Protein AF-A0A423JUM4-F1 (afdb_monomer)

Foldseek 3Di:
DDDDDPDDDDDDDPPPPPVPCPVPPDDDDPVNVVVVLVVVLVVLVVVLVVLVVVLVVLVVVLVVCVVVVHDPVVNVVSVVVNVVSVVSNVVSVLVNCVSVVNPRPDPDDPDDPPPPDPDPDPDPDFDPPDDPPPPPPTDDDDPPDPPPDPDPDDDDDDDDDDPDDDDDDDDDDD

Radius of gyration: 33.78 Å; Cα contacts (8 Å, |Δi|>4): 47; chains: 1; bounding box: 93×58×105 Å

Sequence (174 aa):
MKLTPCALLLALLTGTVIAAHAETYPVVGSDTQQSRDDQRRTILSNELATERKSLEQVNSELADAIKAQKSPDEVRTIAAKGLGHSNNIESLQRELDGLAGKPVQSRKAPFVPQRAEAAPAPSNAAPADVPYWDVYKRKQNTPPQPQVTDQEGEDGLNDSPAAGDKEATSGSTQ

Secondary structure (DSSP, 8-state):
------------------------PPPPPHHHHHHHHHHHHHHHHHHHHHHHHHHHHHHHHHHHHHHTT--HHHHHHHHHHHHHHHHHHHHHHHHHHHHTT----PPPPP--------------PPPTTS-TT--SSS-PPPPPPP----------------------PPPPP-

Mean predicted aligned error: 20.35 Å

Structure (mmCIF, N/CA/C/O backbone):
data_AF-A0A423JUM4-F1
#
_entry.id   AF-A0A423JUM4-F1
#
loop_
_atom_site.group_PDB
_atom_site.id
_atom_site.type_symbol
_atom_site.label_atom_id
_atom_site.label_alt_id
_atom_site.label_comp_id
_atom_site.label_asym_id
_atom_site.label_entity_id
_atom_site.label_seq_id
_atom_site.pdbx_PDB_ins_code
_atom_site.Cartn_x
_atom_site.Cartn_y
_atom_site.Cartn_z
_atom_site.occupancy
_atom_site.B_iso_or_equiv
_atom_site.auth_seq_id
_atom_site.auth_comp_id
_atom_site.auth_asym_id
_atom_site.auth_atom_id
_atom_site.pdbx_PDB_model_num
ATOM 1 N N . MET A 1 1 ? 34.676 4.763 -78.717 1.00 38.66 1 MET A N 1
ATOM 2 C CA . MET A 1 1 ? 35.214 5.296 -77.447 1.00 38.66 1 MET A CA 1
ATOM 3 C C . MET A 1 1 ? 34.359 6.480 -77.012 1.00 38.66 1 MET A C 1
ATOM 5 O O . MET A 1 1 ? 34.190 7.382 -77.815 1.00 38.66 1 MET A O 1
ATOM 9 N N . LYS A 1 2 ? 33.907 6.448 -75.749 1.00 41.53 2 LYS A N 1
ATOM 10 C CA . LYS A 1 2 ? 33.377 7.548 -74.916 1.00 41.53 2 LYS A CA 1
ATOM 11 C C . LYS A 1 2 ? 31.938 8.036 -75.187 1.00 41.53 2 LYS A C 1
ATOM 13 O O . LYS A 1 2 ? 31.638 8.677 -76.182 1.00 41.53 2 LYS A O 1
ATOM 18 N N . LEU A 1 3 ? 31.089 7.697 -74.212 1.00 42.28 3 LEU A N 1
ATOM 19 C CA . LEU A 1 3 ? 29.718 8.138 -73.955 1.00 42.28 3 LEU A CA 1
ATOM 20 C C . LEU A 1 3 ? 29.696 9.589 -73.457 1.00 42.28 3 LEU A C 1
ATOM 22 O O . LEU A 1 3 ? 30.510 9.921 -72.597 1.00 42.28 3 LEU A O 1
ATOM 26 N N . THR A 1 4 ? 28.739 10.403 -73.913 1.00 48.53 4 THR A N 1
ATOM 27 C CA . THR A 1 4 ? 27.807 11.221 -73.090 1.00 48.53 4 THR A CA 1
ATOM 28 C C . THR A 1 4 ? 26.912 12.063 -74.011 1.00 48.53 4 THR A C 1
ATOM 30 O O . THR A 1 4 ? 27.387 12.597 -75.009 1.00 48.53 4 THR A O 1
ATOM 33 N N . PRO A 1 5 ? 25.603 12.136 -73.718 1.00 47.81 5 PRO A N 1
ATOM 34 C CA . PRO A 1 5 ? 25.112 13.337 -73.046 1.00 47.81 5 PRO A CA 1
ATOM 35 C C . PRO A 1 5 ? 24.120 12.993 -71.924 1.00 47.81 5 PRO A C 1
ATOM 37 O O . PRO A 1 5 ? 22.984 12.606 -72.175 1.00 47.81 5 PRO A O 1
ATOM 40 N N . CYS A 1 6 ? 24.543 13.183 -70.673 1.00 46.44 6 CYS A N 1
ATOM 41 C CA . CYS A 1 6 ? 23.628 13.351 -69.544 1.00 46.44 6 CYS A CA 1
ATOM 42 C C . CYS A 1 6 ? 23.487 14.853 -69.296 1.00 46.44 6 CYS A C 1
ATOM 44 O O . CYS A 1 6 ? 24.268 15.438 -68.549 1.00 46.44 6 CYS A O 1
ATOM 46 N N . ALA A 1 7 ? 22.515 15.479 -69.954 1.00 48.47 7 ALA A N 1
ATOM 47 C CA . ALA A 1 7 ? 22.079 16.825 -69.620 1.00 48.47 7 ALA A CA 1
ATOM 48 C C . ALA A 1 7 ? 20.718 16.738 -68.922 1.00 48.47 7 ALA A C 1
ATOM 50 O O . ALA A 1 7 ? 19.701 16.469 -69.550 1.00 48.47 7 ALA A O 1
ATOM 51 N N . LEU A 1 8 ? 20.769 16.943 -67.604 1.00 47.66 8 LEU A N 1
ATOM 52 C CA . LEU A 1 8 ? 19.846 17.791 -66.850 1.00 47.66 8 LEU A CA 1
ATOM 53 C C . LEU A 1 8 ? 18.352 17.636 -67.166 1.00 47.66 8 LEU A C 1
AT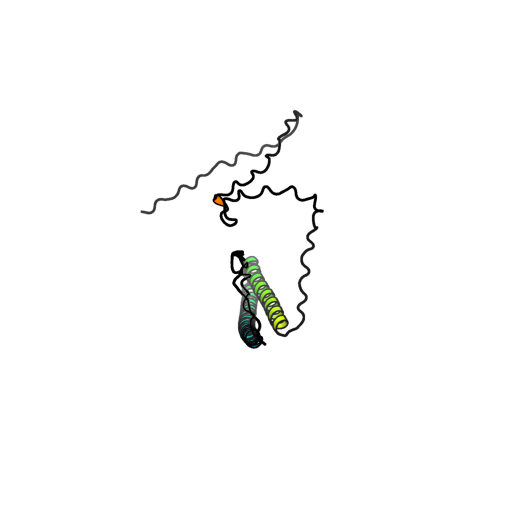OM 55 O O . LEU A 1 8 ? 17.773 18.393 -67.938 1.00 47.66 8 LEU A O 1
ATOM 59 N N . LEU A 1 9 ? 17.705 16.739 -66.425 1.00 42.53 9 LEU A N 1
ATOM 60 C CA . LEU A 1 9 ? 16.275 16.827 -66.147 1.00 42.53 9 LEU A CA 1
ATOM 61 C C . LEU A 1 9 ? 16.102 16.845 -64.626 1.00 42.53 9 LEU A C 1
ATOM 63 O O . LEU A 1 9 ? 15.905 15.823 -63.976 1.00 42.53 9 LEU A O 1
ATOM 67 N N . LEU A 1 10 ? 16.282 18.037 -64.058 1.00 47.03 10 LEU A N 1
ATOM 68 C CA . LEU A 1 10 ? 16.018 18.337 -62.657 1.00 47.03 10 LEU A CA 1
ATOM 69 C C . LEU A 1 10 ? 14.999 19.473 -62.630 1.00 47.03 10 LEU A C 1
ATOM 71 O O . LEU A 1 10 ? 15.369 20.632 -62.786 1.00 47.03 10 LEU A O 1
ATOM 75 N N . ALA A 1 11 ? 13.716 19.144 -62.487 1.00 45.75 11 ALA A N 1
ATOM 76 C CA . ALA A 1 11 ? 12.695 20.135 -62.176 1.00 45.75 11 ALA A CA 1
ATOM 77 C C . ALA A 1 11 ? 11.419 19.483 -61.626 1.00 45.75 11 ALA A C 1
ATOM 79 O O . ALA A 1 11 ? 10.686 18.812 -62.343 1.00 45.75 11 ALA A O 1
ATOM 80 N N . LEU A 1 12 ? 11.166 19.791 -60.353 1.00 44.91 12 LEU A N 1
ATOM 81 C CA . LEU A 1 12 ? 9.862 19.855 -59.694 1.00 44.91 12 LEU A CA 1
ATOM 82 C C . LEU A 1 12 ? 9.072 18.556 -59.498 1.00 44.91 12 LEU A C 1
ATOM 84 O O . LEU A 1 12 ? 8.068 18.309 -60.153 1.00 44.91 12 LEU A O 1
ATOM 88 N N . LEU A 1 13 ? 9.416 17.853 -58.420 1.00 43.75 13 LEU A N 1
ATOM 89 C CA . LEU A 1 13 ? 8.433 17.224 -57.534 1.00 43.75 13 LEU A CA 1
ATOM 90 C C . LEU A 1 13 ? 8.818 17.574 -56.089 1.00 43.75 13 LEU A C 1
ATOM 92 O O . LEU A 1 13 ? 9.323 16.746 -55.337 1.00 43.75 13 LEU A O 1
ATOM 96 N N . THR A 1 14 ? 8.600 18.829 -55.687 1.00 53.12 14 THR A N 1
ATOM 97 C CA . THR A 1 14 ? 8.491 19.182 -54.263 1.00 53.12 14 THR A CA 1
ATOM 98 C C . THR A 1 14 ? 7.140 18.686 -53.762 1.00 53.12 14 THR A C 1
ATOM 100 O O . THR A 1 14 ? 6.220 19.461 -53.514 1.00 53.12 14 THR A O 1
ATOM 103 N N . GLY A 1 15 ? 7.002 17.365 -53.663 1.00 46.50 15 GLY A N 1
ATOM 104 C CA . GLY A 1 15 ? 6.022 16.780 -52.772 1.00 46.50 15 GLY A CA 1
ATOM 105 C C . GLY A 1 15 ? 6.515 17.066 -51.365 1.00 46.50 15 GLY A C 1
ATOM 106 O O . GLY A 1 15 ? 7.490 16.465 -50.921 1.00 46.50 15 GLY A O 1
ATOM 107 N N . THR A 1 16 ? 5.884 18.013 -50.676 1.00 50.59 16 THR A N 1
ATOM 108 C CA . THR A 1 16 ? 5.952 18.074 -49.221 1.00 50.59 16 THR A CA 1
ATOM 109 C C . THR A 1 16 ? 5.378 16.765 -48.709 1.00 50.59 16 THR A C 1
ATOM 111 O O . THR A 1 16 ? 4.170 16.627 -48.517 1.00 50.59 16 THR A O 1
ATOM 114 N N . VAL A 1 17 ? 6.251 15.777 -48.530 1.00 50.38 17 VAL A N 1
ATOM 115 C CA . VAL A 1 17 ? 5.986 14.663 -47.640 1.00 50.38 17 VAL A CA 1
ATOM 116 C C . VAL A 1 17 ? 5.915 15.320 -46.271 1.00 50.38 17 VAL A C 1
ATOM 118 O O . VAL A 1 17 ? 6.932 15.546 -45.620 1.00 50.38 17 VAL A O 1
ATOM 121 N N . ILE A 1 18 ? 4.709 15.709 -45.859 1.00 53.00 18 ILE A N 1
ATOM 122 C CA . ILE A 1 18 ? 4.402 15.831 -44.443 1.00 53.00 18 ILE A CA 1
ATOM 123 C C . ILE A 1 18 ? 4.514 14.392 -43.955 1.00 53.00 18 ILE A C 1
ATOM 125 O O . ILE A 1 18 ? 3.551 13.629 -43.975 1.00 53.00 18 ILE A O 1
ATOM 129 N N . ALA A 1 19 ? 5.745 13.977 -43.649 1.00 53.28 19 ALA A N 1
ATOM 130 C CA . ALA A 1 19 ? 5.970 12.822 -42.823 1.00 53.28 19 ALA A CA 1
ATOM 131 C C . ALA A 1 19 ? 5.212 13.160 -41.547 1.00 53.28 19 ALA A C 1
ATOM 133 O O . ALA A 1 19 ? 5.599 14.061 -40.804 1.00 53.28 19 ALA A O 1
ATOM 134 N N . ALA A 1 20 ? 4.065 12.512 -41.354 1.00 53.44 20 ALA A N 1
ATOM 135 C CA . ALA A 1 20 ? 3.502 12.387 -40.034 1.00 53.44 20 ALA A CA 1
ATOM 136 C C . ALA A 1 20 ? 4.666 11.880 -39.184 1.00 53.44 20 ALA A C 1
ATOM 138 O O . ALA A 1 20 ? 5.124 10.751 -39.371 1.00 53.44 20 ALA A O 1
ATOM 139 N N . HIS A 1 21 ? 5.221 12.756 -38.350 1.00 56.03 21 HIS A N 1
ATOM 140 C CA . HIS A 1 21 ? 6.118 12.357 -37.291 1.00 56.03 21 HIS A CA 1
ATOM 141 C C . HIS A 1 21 ? 5.249 11.490 -36.382 1.00 56.03 21 HIS A C 1
ATOM 143 O O . HIS A 1 21 ? 4.618 11.972 -35.447 1.00 56.03 21 HIS A O 1
ATOM 149 N N . ALA A 1 22 ? 5.127 10.206 -36.723 1.00 57.16 22 ALA A N 1
ATOM 150 C CA . ALA A 1 22 ? 4.902 9.185 -35.733 1.00 57.16 22 ALA A CA 1
ATOM 151 C C . ALA A 1 22 ? 6.101 9.348 -34.809 1.00 57.16 22 ALA A C 1
ATOM 153 O O . ALA A 1 22 ? 7.211 8.943 -35.150 1.00 57.16 22 ALA A O 1
ATOM 154 N N . GLU A 1 23 ? 5.908 10.108 -33.734 1.00 62.12 23 GLU A N 1
ATOM 155 C CA . GLU A 1 23 ? 6.880 10.239 -32.668 1.00 62.12 23 GLU A CA 1
ATOM 156 C C . GLU A 1 23 ? 7.204 8.812 -32.239 1.00 62.12 23 GLU A C 1
ATOM 158 O O . GLU A 1 23 ? 6.380 8.122 -31.634 1.00 62.12 23 GLU A O 1
ATOM 163 N N . THR A 1 24 ? 8.358 8.311 -32.677 1.00 72.31 24 THR A N 1
ATOM 164 C CA . THR A 1 24 ? 8.828 6.988 -32.297 1.00 72.31 24 THR A CA 1
ATOM 165 C C . THR A 1 24 ? 9.050 7.050 -30.797 1.00 72.31 24 THR A C 1
ATOM 167 O O . THR A 1 24 ? 10.053 7.601 -30.341 1.00 72.31 24 THR A O 1
ATOM 170 N N . TYR A 1 25 ? 8.086 6.539 -30.029 1.00 77.00 25 TYR A N 1
ATOM 171 C CA . TYR A 1 25 ? 8.214 6.458 -28.583 1.00 77.00 25 TYR A CA 1
ATOM 172 C C . TYR A 1 25 ? 9.523 5.738 -28.248 1.00 77.00 25 TYR A C 1
ATOM 174 O O . TYR A 1 25 ? 9.822 4.701 -28.853 1.00 77.00 25 TYR A O 1
ATOM 182 N N . PRO A 1 26 ? 10.324 6.275 -27.313 1.00 83.56 26 PRO A N 1
ATOM 183 C CA . PRO A 1 26 ? 11.613 5.691 -26.995 1.00 83.56 26 PRO A CA 1
ATOM 184 C C . PRO A 1 26 ? 11.413 4.270 -26.469 1.00 83.56 26 PRO A C 1
ATOM 186 O O . PRO A 1 26 ? 10.722 4.045 -25.473 1.00 83.56 26 PRO A O 1
ATOM 189 N N . VAL A 1 27 ? 12.035 3.305 -27.147 1.00 87.88 27 VAL A N 1
ATOM 190 C CA . VAL A 1 27 ? 12.079 1.920 -26.681 1.00 87.88 27 VAL A CA 1
ATOM 191 C C . VAL A 1 27 ? 13.001 1.873 -25.468 1.00 87.88 27 VAL A C 1
ATOM 193 O O . VAL A 1 27 ? 14.186 2.191 -25.555 1.00 87.88 27 VAL A O 1
ATOM 196 N N . VAL A 1 28 ? 12.446 1.503 -24.319 1.00 90.94 28 VAL A N 1
ATOM 197 C CA . VAL A 1 28 ? 13.207 1.345 -23.079 1.00 90.94 28 VAL A CA 1
ATOM 198 C C . VAL A 1 28 ? 14.001 0.041 -23.163 1.00 90.94 28 VAL A C 1
ATOM 200 O O . VAL A 1 28 ? 13.436 -1.009 -23.460 1.00 90.94 28 VAL A O 1
ATOM 203 N N . GLY A 1 29 ? 15.311 0.102 -22.910 1.00 93.88 29 GLY A N 1
ATOM 204 C CA . GLY A 1 29 ? 16.159 -1.091 -22.873 1.00 93.88 29 GLY A CA 1
ATOM 205 C C . GLY A 1 29 ? 15.791 -2.025 -21.715 1.00 93.88 29 GLY A C 1
ATOM 206 O O . GLY A 1 29 ? 15.322 -1.565 -20.670 1.00 93.88 29 GLY A O 1
ATOM 207 N N . SER A 1 30 ? 16.053 -3.324 -21.880 1.00 93.75 30 SER A N 1
ATOM 208 C CA . SER A 1 30 ? 15.796 -4.356 -20.861 1.00 93.75 30 SER A CA 1
ATOM 209 C C . SER A 1 30 ? 16.378 -3.990 -19.500 1.00 93.75 30 SER A C 1
ATOM 211 O O . SER A 1 30 ? 15.698 -4.117 -18.491 1.00 93.75 30 SER A O 1
ATOM 213 N N . ASP A 1 31 ? 17.599 -3.459 -19.476 1.00 95.50 31 ASP A N 1
ATOM 214 C CA . ASP A 1 31 ? 18.312 -3.138 -18.237 1.00 95.50 31 ASP A CA 1
ATOM 215 C C . ASP A 1 31 ? 17.650 -1.973 -17.494 1.00 95.50 31 ASP A C 1
ATOM 217 O O . ASP A 1 31 ? 17.544 -1.971 -16.269 1.00 95.50 31 ASP A O 1
ATOM 221 N N . THR A 1 32 ? 17.139 -0.989 -18.242 1.00 95.69 32 THR A N 1
ATOM 222 C CA . THR A 1 32 ? 16.375 0.122 -17.661 1.00 95.69 32 THR A CA 1
ATOM 223 C C . THR A 1 32 ? 15.037 -0.368 -17.119 1.00 95.69 32 THR A C 1
ATOM 225 O O . THR A 1 32 ? 14.613 0.078 -16.054 1.00 95.69 32 THR A O 1
ATOM 228 N N . GLN A 1 33 ? 14.374 -1.289 -17.821 1.00 94.38 33 GLN A N 1
ATOM 229 C CA . GLN A 1 33 ? 13.127 -1.879 -17.344 1.00 94.38 33 GLN A CA 1
ATOM 230 C C . GLN A 1 33 ? 13.356 -2.716 -16.079 1.00 94.38 33 GLN A C 1
ATOM 232 O O . GLN A 1 33 ? 12.653 -2.519 -15.094 1.00 94.38 33 GLN A O 1
ATOM 237 N N . GLN A 1 34 ? 14.398 -3.549 -16.059 1.00 94.00 34 GLN A N 1
ATOM 238 C CA . GLN A 1 34 ? 14.767 -4.355 -14.897 1.00 94.00 34 GLN A CA 1
ATOM 239 C C . GLN A 1 34 ? 15.098 -3.479 -13.685 1.00 94.00 34 GLN A C 1
ATOM 241 O O . GLN A 1 34 ? 14.583 -3.714 -12.597 1.00 94.00 34 GLN A O 1
ATOM 246 N N . SER A 1 35 ? 15.889 -2.417 -13.875 1.00 96.69 35 SER A N 1
ATOM 247 C CA . SER A 1 35 ? 16.213 -1.478 -12.796 1.00 96.69 35 SER A CA 1
ATOM 248 C C . SER A 1 35 ? 14.960 -0.826 -12.199 1.00 96.69 35 SER A C 1
ATOM 250 O O . SER A 1 35 ? 14.859 -0.680 -10.979 1.00 96.69 35 SER A O 1
ATOM 252 N N . ARG A 1 36 ? 13.974 -0.477 -13.036 1.00 96.12 36 ARG A N 1
ATOM 253 C CA . ARG A 1 36 ? 12.680 0.048 -12.573 1.00 96.12 36 ARG A CA 1
ATOM 254 C C . ARG A 1 36 ? 11.878 -1.003 -11.817 1.00 96.12 36 ARG A C 1
ATOM 256 O O . ARG A 1 36 ? 11.278 -0.674 -10.797 1.00 96.12 36 ARG A O 1
ATOM 263 N N . ASP A 1 37 ? 11.877 -2.245 -12.284 1.00 96.38 37 ASP A N 1
ATOM 264 C CA . ASP A 1 37 ? 11.158 -3.336 -11.628 1.00 96.38 37 ASP A CA 1
ATOM 265 C C . ASP A 1 37 ? 11.783 -3.681 -10.265 1.00 96.38 37 ASP A C 1
ATOM 267 O O . ASP A 1 37 ? 11.055 -3.918 -9.298 1.00 96.38 37 ASP A O 1
ATOM 271 N N . ASP A 1 38 ? 13.110 -3.609 -10.138 1.00 96.81 38 ASP A N 1
ATOM 272 C CA . ASP A 1 38 ? 13.830 -3.785 -8.870 1.00 96.81 38 ASP A CA 1
ATOM 273 C C . ASP A 1 38 ? 13.521 -2.649 -7.878 1.00 96.81 38 ASP A C 1
ATOM 275 O O . ASP A 1 38 ? 13.252 -2.888 -6.692 1.00 96.81 38 ASP A O 1
ATOM 279 N N . GLN A 1 39 ? 13.488 -1.403 -8.364 1.00 98.06 39 GLN A N 1
ATOM 280 C CA . GLN A 1 39 ? 13.057 -0.248 -7.571 1.00 98.06 39 GLN A CA 1
ATOM 281 C C . GLN A 1 39 ? 11.605 -0.400 -7.119 1.00 98.06 39 GLN A C 1
ATOM 283 O O . GLN A 1 39 ? 11.304 -0.238 -5.935 1.00 98.06 39 GLN A O 1
ATOM 288 N N . ARG A 1 40 ? 10.706 -0.771 -8.036 1.00 97.88 40 ARG A N 1
ATOM 289 C CA . ARG A 1 40 ? 9.288 -0.980 -7.735 1.00 97.88 40 ARG A CA 1
ATOM 290 C C . ARG A 1 40 ? 9.099 -2.095 -6.712 1.00 97.88 40 ARG A C 1
ATOM 292 O O . ARG A 1 40 ? 8.355 -1.913 -5.755 1.00 97.88 40 ARG A O 1
ATOM 299 N N . ARG A 1 41 ? 9.816 -3.213 -6.850 1.00 97.94 41 ARG A N 1
ATOM 300 C CA . ARG A 1 41 ? 9.813 -4.310 -5.871 1.00 97.94 41 ARG A CA 1
ATOM 301 C C . ARG A 1 41 ? 10.232 -3.828 -4.486 1.00 97.94 41 ARG A C 1
ATOM 303 O O . ARG A 1 41 ? 9.606 -4.209 -3.499 1.00 97.94 41 ARG A O 1
ATOM 310 N N . THR A 1 42 ? 11.263 -2.991 -4.410 1.00 98.12 42 THR A N 1
ATOM 311 C CA . THR A 1 42 ? 11.746 -2.420 -3.145 1.00 98.12 42 THR A CA 1
ATOM 312 C C . THR A 1 42 ? 10.689 -1.524 -2.499 1.00 98.12 42 THR A C 1
ATOM 314 O O . THR A 1 42 ? 10.387 -1.692 -1.319 1.00 98.12 42 THR A O 1
ATOM 317 N N . ILE A 1 43 ? 10.077 -0.623 -3.276 1.00 98.25 43 ILE A N 1
ATOM 318 C CA . ILE A 1 43 ? 9.009 0.272 -2.805 1.00 98.25 43 ILE A CA 1
ATOM 319 C C . ILE A 1 43 ? 7.823 -0.540 -2.275 1.00 98.25 43 ILE A C 1
ATOM 321 O O . ILE A 1 43 ? 7.464 -0.403 -1.108 1.00 98.25 43 ILE A O 1
ATOM 325 N N . LEU A 1 44 ? 7.294 -1.464 -3.082 1.00 98.31 44 LEU A N 1
ATOM 326 C CA . LEU A 1 44 ? 6.146 -2.293 -2.703 1.00 98.31 44 LEU A CA 1
ATOM 327 C C . LEU A 1 44 ? 6.436 -3.168 -1.474 1.00 98.31 44 LEU A C 1
ATOM 329 O O . LEU A 1 44 ? 5.554 -3.396 -0.651 1.00 98.31 44 LEU A O 1
ATOM 333 N N . SER A 1 45 ? 7.674 -3.647 -1.316 1.00 98.06 45 SER A N 1
ATOM 334 C CA . SER A 1 45 ? 8.075 -4.429 -0.137 1.00 98.06 45 SER A CA 1
ATOM 335 C C . SER A 1 45 ? 8.095 -3.577 1.137 1.00 98.06 45 SER A C 1
ATOM 337 O O . SER A 1 45 ? 7.653 -4.039 2.191 1.00 98.06 45 SER A O 1
ATOM 339 N N . ASN A 1 46 ? 8.562 -2.330 1.044 1.00 98.50 46 ASN A N 1
ATOM 340 C CA . ASN A 1 46 ? 8.566 -1.383 2.161 1.00 98.50 46 ASN A CA 1
ATOM 341 C C . ASN A 1 46 ? 7.143 -0.950 2.547 1.00 98.50 46 ASN A C 1
ATOM 343 O O . ASN A 1 46 ? 6.810 -0.882 3.734 1.00 98.50 46 ASN A O 1
ATOM 347 N N . GLU A 1 47 ? 6.290 -0.699 1.553 1.00 98.50 47 GLU A N 1
ATOM 348 C CA . GLU A 1 47 ? 4.869 -0.411 1.759 1.00 98.50 47 GLU A CA 1
ATOM 349 C C . GLU A 1 47 ? 4.170 -1.595 2.430 1.00 98.50 47 GLU A C 1
ATOM 351 O O . GLU A 1 47 ? 3.505 -1.424 3.447 1.00 98.50 47 GLU A O 1
ATOM 356 N N . LEU A 1 48 ? 4.412 -2.820 1.956 1.00 98.56 48 LEU A N 1
ATOM 357 C CA . LEU A 1 48 ? 3.850 -4.035 2.545 1.00 98.56 48 LEU A CA 1
ATOM 358 C C . LEU A 1 48 ? 4.275 -4.220 4.008 1.00 98.56 48 LEU A C 1
ATOM 360 O O . LEU A 1 48 ? 3.453 -4.602 4.843 1.00 98.56 48 LEU A O 1
ATOM 364 N N . ALA A 1 49 ? 5.539 -3.951 4.341 1.00 98.56 49 ALA A N 1
ATOM 365 C CA . ALA A 1 49 ? 6.011 -4.001 5.723 1.00 98.56 49 ALA A CA 1
ATOM 366 C C . ALA A 1 49 ? 5.303 -2.957 6.605 1.00 98.56 49 ALA A C 1
ATOM 368 O O . ALA A 1 49 ? 4.907 -3.263 7.732 1.00 98.56 49 ALA A O 1
ATOM 369 N N . THR A 1 50 ? 5.096 -1.752 6.072 1.00 98.56 50 THR A N 1
ATOM 370 C CA . THR A 1 50 ? 4.379 -0.669 6.756 1.00 98.56 50 THR A CA 1
ATOM 371 C C . THR A 1 50 ? 2.915 -1.035 6.987 1.00 98.56 50 THR A C 1
ATOM 373 O O . THR A 1 50 ? 2.433 -0.928 8.111 1.00 98.56 50 THR A O 1
ATOM 376 N N . GLU A 1 51 ? 2.226 -1.553 5.970 1.00 98.50 51 GLU A N 1
ATOM 377 C CA . GLU A 1 51 ? 0.825 -1.973 6.069 1.00 98.50 51 GLU A CA 1
ATOM 378 C C . GLU A 1 51 ? 0.629 -3.114 7.074 1.00 98.50 51 GLU A C 1
ATOM 380 O O . GLU A 1 51 ? -0.313 -3.089 7.864 1.00 98.50 51 GLU A O 1
ATOM 385 N N . ARG A 1 52 ? 1.546 -4.092 7.119 1.00 98.44 52 ARG A N 1
ATOM 386 C CA . ARG A 1 52 ? 1.511 -5.158 8.137 1.00 98.44 52 ARG A CA 1
ATOM 387 C C . ARG A 1 52 ? 1.627 -4.605 9.554 1.00 98.44 52 ARG A C 1
ATOM 389 O O . ARG A 1 52 ? 0.877 -5.029 10.429 1.00 98.44 52 ARG A O 1
ATOM 396 N N . LYS A 1 53 ? 2.533 -3.648 9.769 1.00 98.56 53 LYS A N 1
ATOM 397 C CA . LYS A 1 53 ? 2.697 -2.985 11.067 1.00 98.56 53 LYS A CA 1
ATOM 398 C C . LYS A 1 53 ? 1.450 -2.181 11.450 1.00 98.56 53 LYS A C 1
ATOM 400 O O . LYS A 1 53 ? 1.006 -2.262 12.592 1.00 98.56 53 LYS A O 1
ATOM 405 N N . SER A 1 54 ? 0.862 -1.449 10.506 1.00 98.31 54 SER A N 1
ATOM 406 C CA . SER A 1 54 ? -0.390 -0.718 10.727 1.00 98.31 54 SER A CA 1
ATOM 407 C C . SER A 1 54 ? -1.548 -1.658 11.067 1.00 98.31 54 SER A C 1
ATOM 409 O O . SER A 1 54 ? -2.303 -1.381 11.996 1.00 98.31 54 SER A O 1
ATOM 411 N N . LEU A 1 55 ? -1.658 -2.804 10.386 1.00 98.50 55 LEU A N 1
ATOM 412 C CA . LEU A 1 55 ? -2.668 -3.819 10.696 1.00 98.50 55 LEU A CA 1
ATOM 413 C C . LEU A 1 55 ? -2.496 -4.376 12.117 1.00 98.50 55 LEU A C 1
ATOM 415 O O . LEU A 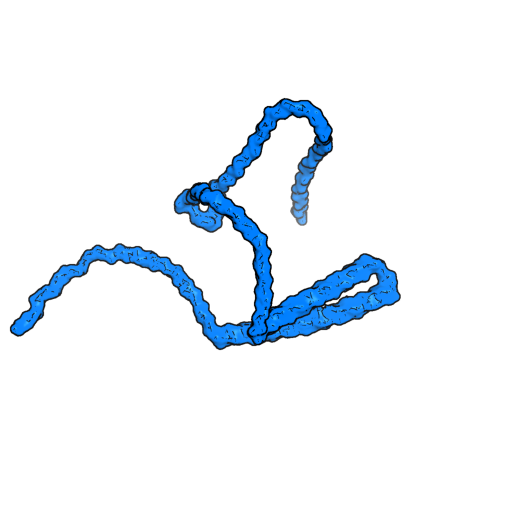1 55 ? -3.477 -4.507 12.846 1.00 98.50 55 LEU A O 1
ATOM 419 N N . GLU A 1 56 ? -1.265 -4.683 12.530 1.00 98.31 56 GLU A N 1
ATOM 420 C CA . GLU A 1 56 ? -0.970 -5.141 13.892 1.00 98.31 56 GLU A CA 1
ATOM 421 C C . GLU A 1 56 ? -1.358 -4.088 14.940 1.00 98.31 56 GLU A C 1
ATOM 423 O O . GLU A 1 56 ? -2.037 -4.404 15.920 1.00 98.31 56 GLU A O 1
ATOM 428 N N . GLN A 1 57 ? -1.012 -2.823 14.693 1.00 98.38 57 GLN A N 1
ATOM 429 C CA . GLN A 1 57 ? -1.393 -1.713 15.560 1.00 98.38 57 GLN A CA 1
ATOM 430 C C . GLN A 1 57 ? -2.919 -1.583 15.673 1.00 98.38 57 GLN A C 1
ATOM 432 O O . GLN A 1 57 ? -3.442 -1.522 16.785 1.00 98.38 57 GLN A O 1
ATOM 437 N N . VAL A 1 58 ? -3.648 -1.610 14.556 1.00 98.31 58 VAL A N 1
ATOM 438 C CA . VAL A 1 58 ? -5.118 -1.522 14.558 1.00 98.31 58 VAL A CA 1
ATOM 439 C C . VAL A 1 58 ? -5.758 -2.723 15.258 1.00 98.31 58 VAL A C 1
ATOM 441 O O . VAL A 1 58 ? -6.742 -2.559 15.973 1.00 98.31 58 VAL A O 1
ATOM 444 N N . ASN A 1 59 ? -5.189 -3.922 15.128 1.00 97.81 59 ASN A N 1
ATOM 445 C CA . ASN A 1 59 ? -5.674 -5.099 15.852 1.00 97.81 59 ASN A CA 1
ATOM 446 C C . ASN A 1 59 ? -5.483 -4.962 17.368 1.00 97.81 59 ASN A C 1
ATOM 448 O O . ASN A 1 59 ? -6.371 -5.347 18.132 1.00 97.81 59 ASN A O 1
ATOM 452 N N . SER A 1 60 ? -4.361 -4.387 17.812 1.00 98.06 60 SER A N 1
ATOM 453 C CA . SER A 1 60 ? -4.159 -4.075 19.231 1.00 98.06 60 SER A CA 1
ATOM 454 C C . SER A 1 60 ? -5.149 -3.012 19.726 1.00 98.06 60 SER A C 1
ATOM 456 O O . SER A 1 60 ? -5.790 -3.210 20.757 1.00 98.06 60 SER A O 1
ATOM 458 N N . GLU A 1 61 ? -5.382 -1.957 18.937 1.00 97.69 61 GLU A N 1
ATOM 459 C CA . GLU A 1 61 ? -6.367 -0.911 19.235 1.00 97.69 61 GLU A CA 1
ATOM 460 C C . GLU A 1 61 ? -7.788 -1.485 19.323 1.00 97.69 61 GLU A C 1
ATOM 462 O O . GLU A 1 61 ? -8.552 -1.126 20.219 1.00 97.69 61 GLU A O 1
ATOM 467 N N . LEU A 1 62 ? -8.136 -2.417 18.431 1.00 97.12 62 LEU A N 1
ATOM 468 C CA . LEU A 1 62 ? -9.424 -3.102 18.436 1.00 97.12 62 LEU A CA 1
ATOM 469 C C . LEU A 1 62 ? -9.600 -3.948 19.699 1.00 97.12 62 LEU A C 1
ATOM 471 O O . LEU A 1 62 ? -10.648 -3.885 20.343 1.00 97.12 62 LEU A O 1
ATOM 475 N N . ALA A 1 63 ? -8.577 -4.718 20.075 1.00 97.12 63 ALA A N 1
ATOM 476 C CA . ALA A 1 63 ? -8.607 -5.523 21.290 1.00 97.12 63 ALA A CA 1
ATOM 477 C C . ALA A 1 63 ? -8.783 -4.646 22.539 1.00 97.12 63 ALA A C 1
ATOM 479 O O . ALA A 1 63 ? -9.570 -4.982 23.426 1.00 97.12 63 ALA A O 1
ATOM 480 N N . ASP A 1 64 ? -8.097 -3.507 22.598 1.00 97.38 64 ASP A N 1
ATOM 481 C CA . ASP A 1 64 ? -8.197 -2.581 23.723 1.00 97.38 64 ASP A CA 1
ATOM 482 C C . ASP A 1 64 ? -9.533 -1.828 23.741 1.00 97.38 64 ASP A C 1
ATOM 484 O O . ASP A 1 64 ? -10.109 -1.638 24.812 1.00 97.38 64 ASP A O 1
ATOM 488 N N . ALA A 1 65 ? -10.098 -1.490 22.578 1.00 96.06 65 ALA A N 1
ATOM 489 C CA . ALA A 1 65 ? -11.445 -0.932 22.468 1.00 96.06 65 ALA A CA 1
ATOM 490 C C . ALA A 1 65 ? -12.521 -1.899 22.990 1.00 96.06 65 ALA A C 1
ATOM 492 O O . ALA A 1 65 ? -13.441 -1.472 23.691 1.00 96.06 65 ALA A O 1
ATOM 493 N N . ILE A 1 66 ? -12.381 -3.198 22.702 1.00 94.94 66 ILE A N 1
ATOM 494 C CA . ILE A 1 66 ? -13.287 -4.242 23.202 1.00 94.94 66 ILE A CA 1
ATOM 495 C C . ILE A 1 66 ? -13.148 -4.396 24.722 1.00 94.94 66 ILE A C 1
ATOM 497 O O . ILE A 1 66 ? -14.156 -4.413 25.427 1.00 94.94 66 ILE A O 1
ATOM 501 N N . LYS A 1 67 ? -11.917 -4.462 25.249 1.00 96.38 67 LYS A N 1
ATOM 502 C CA . LYS A 1 67 ? -11.672 -4.555 26.703 1.00 96.38 67 LYS A CA 1
ATOM 503 C C . LYS A 1 67 ? -12.218 -3.345 27.458 1.00 96.38 67 LYS A C 1
ATOM 505 O O . LYS A 1 67 ? -12.785 -3.506 28.533 1.00 96.38 67 LYS A O 1
ATOM 510 N N . ALA A 1 68 ? -12.056 -2.151 26.894 1.00 96.19 68 ALA A N 1
ATOM 511 C CA . ALA A 1 68 ? -12.553 -0.904 27.463 1.00 96.19 68 ALA A CA 1
ATOM 512 C C . ALA A 1 68 ? -14.071 -0.713 27.293 1.00 96.19 68 ALA A C 1
ATOM 514 O O . ALA A 1 68 ? -14.589 0.313 27.722 1.00 96.19 68 ALA A O 1
ATOM 515 N N . GLN A 1 69 ? -14.775 -1.671 26.670 1.00 95.06 69 GLN A N 1
ATOM 516 C CA . GLN A 1 69 ? -16.214 -1.604 26.389 1.00 95.06 69 GLN A CA 1
ATOM 517 C C . GLN A 1 69 ? -16.615 -0.293 25.697 1.00 95.06 69 GLN A C 1
ATOM 519 O O . GLN A 1 69 ? -17.626 0.326 26.034 1.00 95.06 69 GLN A O 1
ATOM 524 N N . LYS A 1 70 ? -15.798 0.139 24.725 1.00 95.69 70 LYS A N 1
ATOM 525 C CA . LYS A 1 70 ? -16.105 1.303 23.888 1.00 95.69 70 LYS A CA 1
ATOM 526 C C . LYS A 1 70 ? -17.426 1.115 23.145 1.00 95.69 70 LYS A C 1
ATOM 528 O O . LYS A 1 70 ? -17.943 0.001 23.019 1.00 95.69 70 LYS A O 1
ATOM 533 N N . SER A 1 71 ? -17.964 2.215 22.624 1.00 96.94 71 SER A N 1
ATOM 534 C CA . SER A 1 71 ? -19.220 2.162 21.884 1.00 96.94 71 SER A CA 1
ATOM 535 C C . SER A 1 71 ? -19.106 1.233 20.659 1.00 96.94 71 SER A C 1
ATOM 537 O O . SER A 1 71 ? -18.038 1.143 20.039 1.00 96.94 71 SER A O 1
ATOM 539 N N . PRO A 1 72 ? -20.194 0.548 20.262 1.00 95.38 72 PRO A N 1
ATOM 540 C CA . PRO A 1 72 ? -20.177 -0.335 19.096 1.00 95.38 72 PRO A CA 1
ATOM 541 C C . PRO A 1 72 ? -19.722 0.359 17.805 1.00 95.38 72 PRO A C 1
ATOM 543 O O . PRO A 1 72 ? -19.093 -0.272 16.958 1.00 95.38 72 PRO A O 1
ATOM 546 N N . ASP A 1 73 ? -20.006 1.653 17.655 1.00 97.00 73 ASP A N 1
ATOM 547 C CA . ASP A 1 73 ? -19.648 2.420 16.460 1.00 97.00 73 ASP A CA 1
ATOM 548 C C . ASP A 1 73 ? -18.147 2.741 16.394 1.00 97.00 73 ASP A C 1
ATOM 550 O O . ASP A 1 73 ? -17.542 2.667 15.320 1.00 97.00 73 ASP A O 1
ATOM 554 N N . GLU A 1 74 ? -17.500 2.997 17.535 1.00 96.19 74 GLU A N 1
ATOM 555 C CA . GLU A 1 74 ? -16.040 3.134 17.600 1.00 96.19 74 GLU A CA 1
ATOM 556 C C . GLU A 1 74 ? -15.349 1.814 17.244 1.00 96.19 74 GLU A C 1
ATOM 558 O O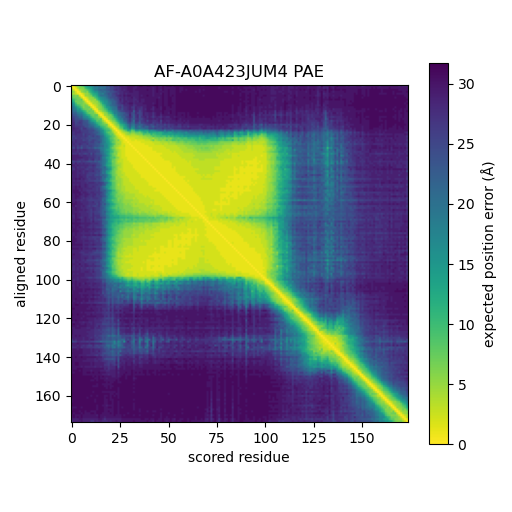 . GLU A 1 74 ?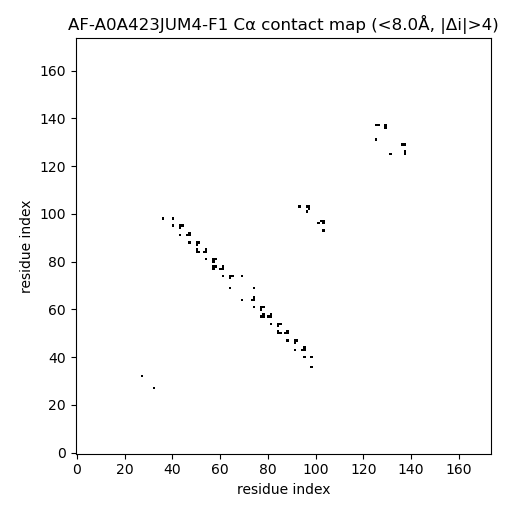 -14.433 1.794 16.419 1.00 96.19 74 GLU A O 1
ATOM 563 N N . VAL A 1 75 ? -15.828 0.698 17.803 1.00 97.19 75 VAL A N 1
ATOM 564 C CA . VAL A 1 75 ? -15.300 -0.644 17.507 1.00 97.19 75 VAL A CA 1
ATOM 565 C C . VAL A 1 75 ? -15.444 -0.968 16.016 1.00 97.19 75 VAL A C 1
ATOM 567 O O . VAL A 1 75 ? -14.492 -1.441 15.393 1.00 97.19 75 VAL A O 1
ATOM 570 N N . ARG A 1 76 ? -16.596 -0.652 15.407 1.00 97.56 76 ARG A N 1
ATOM 571 C CA . ARG A 1 76 ? -16.824 -0.809 13.958 1.00 97.56 76 ARG A CA 1
ATOM 572 C C . ARG A 1 76 ? -15.872 0.038 13.125 1.00 97.56 76 ARG A C 1
ATOM 574 O O . ARG A 1 76 ? -15.360 -0.445 12.119 1.00 97.56 76 ARG A O 1
ATOM 581 N N . THR A 1 77 ? -15.608 1.273 13.542 1.00 97.94 77 THR A N 1
ATOM 582 C CA . THR A 1 77 ? -14.689 2.175 12.836 1.00 97.94 77 THR A CA 1
ATOM 583 C C . THR A 1 77 ? -13.261 1.628 12.846 1.00 97.94 77 THR A C 1
ATOM 585 O O . THR A 1 77 ? -12.595 1.621 11.811 1.00 97.94 77 THR A O 1
ATOM 588 N N . ILE A 1 78 ? -12.794 1.118 13.988 1.00 97.75 78 ILE A N 1
ATOM 589 C CA . ILE A 1 78 ? -11.466 0.497 14.108 1.00 97.75 78 ILE A CA 1
ATOM 590 C C . ILE A 1 78 ? -11.398 -0.785 13.263 1.00 97.75 78 ILE A C 1
ATOM 592 O O . ILE A 1 78 ? -10.454 -0.973 12.497 1.00 97.75 78 ILE A O 1
ATOM 596 N N . ALA A 1 79 ? -12.432 -1.630 13.316 1.00 97.69 79 ALA A N 1
ATOM 597 C CA . ALA A 1 79 ? -12.506 -2.841 12.498 1.00 97.69 79 ALA A CA 1
ATOM 598 C C . ALA A 1 79 ? -12.492 -2.534 10.987 1.00 97.69 79 ALA A C 1
ATOM 600 O O . ALA A 1 79 ? -11.805 -3.213 10.223 1.00 97.69 79 ALA A O 1
ATOM 601 N N . ALA A 1 80 ? -13.192 -1.481 10.550 1.00 98.12 80 ALA A N 1
ATOM 602 C CA . ALA A 1 80 ? -13.191 -1.039 9.157 1.00 98.12 80 ALA A CA 1
ATOM 603 C C . ALA A 1 80 ? -11.797 -0.583 8.692 1.00 98.12 80 ALA A C 1
ATOM 605 O O . ALA A 1 80 ? -11.388 -0.919 7.580 1.00 98.12 80 ALA A O 1
ATOM 606 N N . LYS A 1 81 ? -11.031 0.113 9.549 1.00 98.06 81 LYS A N 1
ATOM 607 C CA . LYS A 1 81 ? -9.621 0.441 9.265 1.00 98.06 81 LYS A CA 1
ATOM 608 C C . LYS A 1 81 ? -8.780 -0.825 9.091 1.00 98.06 81 LYS A C 1
ATOM 610 O O . LYS A 1 81 ? -8.016 -0.921 8.134 1.00 98.06 81 LYS A O 1
ATOM 615 N N . GLY A 1 82 ? -8.963 -1.814 9.969 1.00 98.00 82 GLY A N 1
ATOM 616 C CA . GLY A 1 82 ? -8.263 -3.101 9.886 1.00 98.00 82 GLY A CA 1
ATOM 617 C C . GLY A 1 82 ? -8.538 -3.829 8.568 1.00 98.00 82 GLY A C 1
ATOM 618 O O . GLY A 1 82 ? -7.611 -4.303 7.911 1.00 98.00 82 GLY A O 1
ATOM 619 N N . LEU A 1 83 ? -9.798 -3.837 8.121 1.00 98.12 83 LEU A N 1
ATOM 620 C CA . LEU A 1 83 ? -10.174 -4.389 6.818 1.00 98.12 83 LEU A CA 1
ATOM 621 C C . LEU A 1 83 ? -9.499 -3.640 5.656 1.00 98.12 83 LEU A C 1
ATOM 623 O O . LEU A 1 83 ? -9.032 -4.274 4.711 1.00 98.12 83 LEU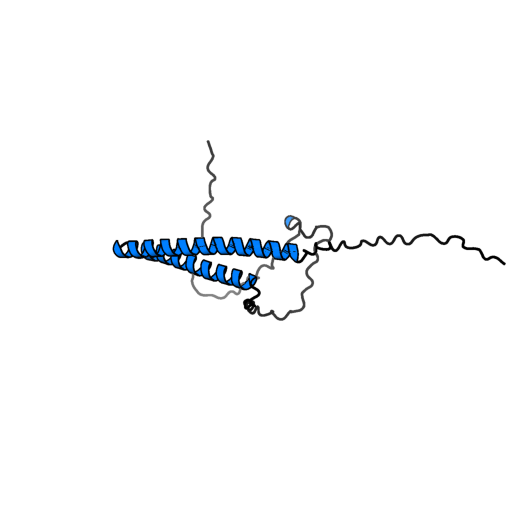 A O 1
ATOM 627 N N . GLY A 1 84 ? -9.402 -2.310 5.741 1.00 98.12 84 GLY A N 1
ATOM 628 C CA . GLY A 1 84 ? -8.673 -1.486 4.773 1.00 98.12 84 GLY A CA 1
ATOM 629 C C . GLY A 1 84 ? -7.210 -1.912 4.625 1.00 98.12 84 GLY A C 1
ATOM 630 O O . GLY A 1 84 ? -6.772 -2.219 3.516 1.00 98.12 84 GLY A O 1
ATOM 631 N N . HIS A 1 85 ? -6.482 -2.030 5.741 1.00 98.50 85 HIS A N 1
ATOM 632 C CA . HIS A 1 85 ? -5.090 -2.496 5.734 1.00 98.50 85 HIS A CA 1
ATOM 633 C C . HIS A 1 85 ? -4.954 -3.920 5.174 1.00 98.50 85 HIS A C 1
ATOM 635 O O . HIS A 1 85 ? -4.063 -4.188 4.371 1.00 98.50 85 HIS A O 1
ATOM 641 N N . SER A 1 86 ? -5.868 -4.834 5.518 1.00 98.25 86 SER A N 1
ATOM 642 C CA . SER A 1 86 ? -5.872 -6.198 4.968 1.00 98.25 86 SER A CA 1
ATOM 643 C C . SER A 1 86 ? -6.020 -6.216 3.440 1.00 98.25 86 SER A C 1
ATOM 645 O O . SER A 1 86 ? -5.273 -6.913 2.750 1.00 98.25 86 SER A O 1
ATOM 647 N N . ASN A 1 87 ? -6.950 -5.428 2.895 1.00 98.38 87 ASN A N 1
ATOM 648 C CA . ASN A 1 87 ? -7.178 -5.338 1.448 1.00 98.38 87 ASN A CA 1
ATOM 649 C C . ASN A 1 87 ? -5.979 -4.716 0.711 1.00 98.38 87 ASN A C 1
ATOM 651 O O . ASN A 1 87 ? -5.643 -5.129 -0.408 1.00 98.38 87 ASN A O 1
ATOM 655 N N . ASN A 1 88 ? -5.315 -3.740 1.337 1.00 98.12 88 ASN A N 1
ATOM 656 C CA . ASN A 1 88 ? -4.090 -3.142 0.813 1.00 98.12 88 ASN A CA 1
ATOM 657 C C . ASN A 1 88 ? -2.957 -4.173 0.765 1.00 98.12 88 ASN A C 1
ATOM 659 O O . ASN A 1 88 ? -2.323 -4.327 -0.276 1.00 98.12 88 ASN A O 1
ATOM 663 N N . ILE A 1 89 ? -2.755 -4.939 1.843 1.00 98.50 89 ILE A N 1
ATOM 664 C CA . ILE A 1 89 ? -1.746 -6.008 1.909 1.00 98.50 89 ILE A CA 1
ATOM 665 C C . ILE A 1 89 ? -1.946 -7.030 0.786 1.00 98.50 89 ILE A C 1
ATOM 667 O O . ILE A 1 89 ? -0.979 -7.385 0.111 1.00 98.50 89 ILE A O 1
ATOM 671 N N . GLU A 1 90 ? -3.181 -7.484 0.556 1.00 97.94 90 GLU A N 1
ATOM 672 C CA . GLU A 1 90 ? -3.490 -8.419 -0.533 1.00 97.94 90 GLU A CA 1
ATOM 673 C C . GLU A 1 90 ? -3.161 -7.809 -1.906 1.00 97.94 90 GLU A C 1
ATOM 675 O O . GLU A 1 90 ? -2.607 -8.466 -2.788 1.00 97.94 90 GLU A O 1
ATOM 680 N N . SER A 1 91 ? -3.475 -6.529 -2.098 1.00 97.06 91 SER A N 1
ATOM 681 C CA . SER A 1 91 ? -3.210 -5.828 -3.357 1.00 97.06 91 SER A CA 1
ATOM 682 C C . SER A 1 91 ? -1.711 -5.661 -3.616 1.00 97.06 91 SER A C 1
ATOM 684 O O . SER A 1 91 ? -1.253 -6.019 -4.700 1.00 97.06 91 SER A O 1
ATOM 686 N N . LEU A 1 92 ? -0.937 -5.257 -2.605 1.00 97.75 92 LEU A N 1
ATOM 687 C CA . LEU A 1 92 ? 0.524 -5.153 -2.682 1.00 97.75 92 LEU A CA 1
ATOM 688 C C . LEU A 1 92 ? 1.184 -6.512 -2.954 1.00 97.75 92 LEU A C 1
ATOM 690 O O . LEU A 1 92 ? 2.117 -6.606 -3.750 1.00 97.75 92 LEU A O 1
ATOM 694 N N . GLN A 1 93 ? 0.682 -7.585 -2.337 1.00 96.88 93 GLN A N 1
ATOM 695 C CA . GLN A 1 93 ? 1.175 -8.945 -2.581 1.00 96.88 93 GLN A CA 1
ATOM 696 C C . GLN A 1 93 ? 0.938 -9.388 -4.026 1.00 96.88 93 GLN A C 1
ATOM 698 O O . GLN A 1 93 ? 1.844 -9.943 -4.645 1.00 96.88 93 GLN A O 1
ATOM 703 N N . ARG A 1 94 ? -0.233 -9.081 -4.597 1.00 95.44 94 ARG A N 1
ATOM 704 C CA . ARG A 1 94 ? -0.516 -9.356 -6.015 1.00 95.44 94 ARG A CA 1
ATOM 705 C C . ARG A 1 94 ? 0.401 -8.579 -6.954 1.00 95.44 94 ARG A C 1
ATOM 707 O O . ARG A 1 94 ? 0.848 -9.139 -7.952 1.00 95.44 94 ARG A O 1
ATOM 714 N N . GLU A 1 95 ? 0.688 -7.315 -6.649 1.00 94.62 95 GLU A N 1
ATOM 715 C CA . GLU A 1 95 ? 1.627 -6.522 -7.449 1.00 94.62 95 GLU A CA 1
ATOM 716 C C . GLU A 1 95 ? 3.049 -7.091 -7.391 1.00 94.62 95 GLU A C 1
ATOM 718 O O . GLU A 1 95 ? 3.690 -7.244 -8.432 1.00 94.62 95 GLU A O 1
ATOM 723 N N . LEU A 1 96 ? 3.519 -7.483 -6.204 1.00 95.81 96 LEU A N 1
ATOM 724 C CA . LEU A 1 96 ? 4.819 -8.140 -6.036 1.00 95.81 96 LEU A CA 1
ATOM 725 C C . LEU A 1 96 ? 4.901 -9.476 -6.784 1.00 95.81 96 LEU A C 1
ATOM 727 O O . LEU A 1 96 ? 5.914 -9.759 -7.425 1.00 95.81 96 LEU A O 1
ATOM 731 N N . ASP A 1 97 ? 3.839 -10.281 -6.744 1.00 93.81 97 ASP A N 1
ATOM 732 C CA . ASP A 1 97 ? 3.758 -11.531 -7.501 1.00 93.81 97 ASP A CA 1
ATOM 733 C C . ASP A 1 97 ? 3.801 -11.286 -9.017 1.00 93.81 97 ASP A C 1
ATOM 735 O O . ASP A 1 97 ? 4.469 -12.031 -9.741 1.00 93.81 97 ASP A O 1
ATOM 739 N N . GLY A 1 98 ? 3.159 -10.215 -9.495 1.00 92.50 98 GLY A N 1
ATOM 740 C CA . GLY A 1 98 ? 3.225 -9.801 -10.896 1.00 92.50 98 GLY A CA 1
ATOM 741 C C . GLY A 1 98 ? 4.635 -9.417 -11.344 1.00 92.50 98 GLY A C 1
ATOM 742 O O . GLY A 1 98 ? 5.062 -9.813 -12.427 1.00 92.50 98 GLY A O 1
ATOM 743 N N . LEU A 1 99 ? 5.405 -8.736 -10.489 1.00 91.12 99 LEU A N 1
ATOM 744 C CA . LEU A 1 99 ? 6.817 -8.418 -10.755 1.00 91.12 99 LEU A CA 1
ATOM 745 C C . LEU A 1 99 ? 7.745 -9.638 -10.681 1.00 91.12 99 LEU A C 1
ATOM 747 O O . LEU A 1 99 ? 8.869 -9.592 -11.177 1.00 91.12 99 LEU A O 1
ATOM 751 N N . ALA A 1 100 ? 7.308 -10.738 -10.066 1.00 84.25 100 ALA A N 1
ATOM 752 C CA . ALA A 1 100 ? 8.040 -12.003 -10.062 1.00 84.25 100 ALA A CA 1
ATOM 753 C C . ALA A 1 100 ? 7.801 -12.841 -11.333 1.00 84.25 100 ALA A C 1
ATOM 755 O O . ALA A 1 100 ? 8.288 -13.968 -11.416 1.00 84.25 100 ALA A O 1
ATOM 756 N N . GLY A 1 101 ? 7.043 -12.322 -12.308 1.00 79.00 101 GLY A N 1
ATOM 757 C CA . GLY A 1 101 ? 6.716 -13.034 -13.543 1.00 79.00 101 GLY A CA 1
ATOM 758 C C . GLY A 1 101 ? 5.672 -14.136 -13.357 1.00 79.00 101 GLY A C 1
ATOM 759 O O . GLY A 1 101 ? 5.473 -14.949 -14.260 1.00 79.00 101 GLY A O 1
ATOM 760 N N . LYS A 1 102 ? 4.980 -14.183 -12.207 1.00 74.25 102 LYS A N 1
ATOM 761 C CA . LYS A 1 102 ? 3.815 -15.058 -12.058 1.00 74.25 102 LYS A CA 1
ATOM 762 C C . LYS A 1 102 ? 2.684 -14.479 -12.913 1.00 74.25 102 LYS A C 1
ATOM 764 O O . LYS A 1 102 ? 2.417 -13.280 -12.813 1.00 74.25 102 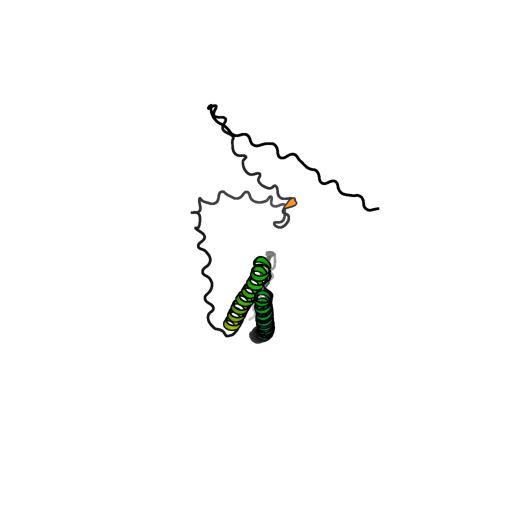LYS A O 1
ATOM 769 N N . PRO A 1 103 ? 2.002 -15.286 -13.745 1.00 63.91 103 PRO A N 1
ATOM 770 C CA . PRO A 1 103 ? 0.901 -14.795 -14.560 1.00 63.91 103 PRO A CA 1
ATOM 771 C C . PRO A 1 103 ? -0.224 -14.309 -13.643 1.00 63.91 103 PRO A C 1
ATOM 773 O O . PRO A 1 103 ? -0.960 -15.103 -13.055 1.00 63.91 103 PRO A O 1
ATOM 776 N N . VAL A 1 104 ? -0.345 -12.990 -13.500 1.00 65.12 104 VAL A N 1
ATOM 777 C CA . VAL A 1 104 ? -1.472 -12.373 -12.805 1.00 65.12 104 VAL A CA 1
ATOM 778 C C . VAL A 1 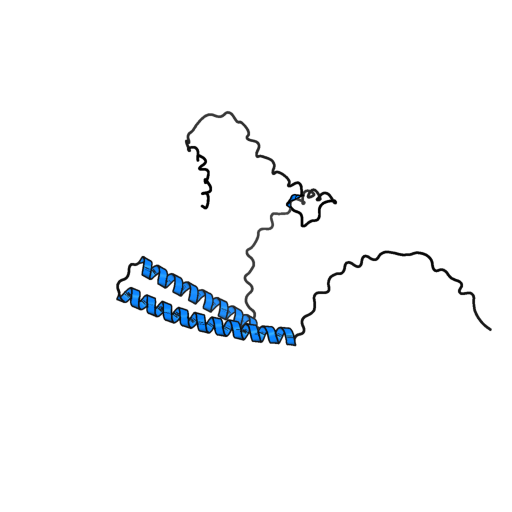104 ? -2.701 -12.635 -13.662 1.00 65.12 104 VAL A C 1
ATOM 780 O O . VAL A 1 104 ? -2.741 -12.251 -14.830 1.00 65.12 104 VAL A O 1
ATOM 783 N N . GLN A 1 105 ? -3.699 -13.313 -13.094 1.00 62.59 105 GLN A N 1
ATOM 784 C CA . GLN A 1 105 ? -5.009 -13.465 -13.722 1.00 62.59 105 GLN A CA 1
ATOM 785 C C . GLN A 1 105 ? -5.553 -12.058 -13.988 1.00 62.59 105 GLN A C 1
ATOM 787 O O . GLN A 1 105 ? -5.965 -11.354 -13.062 1.00 62.59 105 GLN A O 1
ATOM 792 N N . SER A 1 106 ? -5.503 -11.619 -15.245 1.00 61.78 106 SER A N 1
ATOM 793 C CA . SER A 1 106 ? -6.099 -10.355 -15.647 1.00 61.78 106 SER A CA 1
ATOM 794 C C . SER A 1 106 ? -7.587 -10.428 -15.323 1.00 61.78 106 SER A C 1
ATOM 796 O O . SER A 1 106 ? -8.277 -11.387 -15.681 1.00 61.78 106 SER A O 1
ATOM 798 N N . ARG A 1 107 ? -8.095 -9.439 -14.579 1.00 69.00 107 ARG A N 1
ATOM 799 C CA . ARG A 1 107 ? -9.535 -9.345 -14.328 1.00 69.00 107 ARG A CA 1
ATOM 800 C C . ARG A 1 107 ? -10.215 -9.306 -15.694 1.00 69.00 107 ARG A C 1
ATOM 802 O O . ARG A 1 107 ? -9.918 -8.417 -16.491 1.00 69.00 107 ARG A O 1
ATOM 809 N N . LYS A 1 108 ? -11.094 -10.274 -15.977 1.00 64.56 108 LYS A N 1
ATOM 810 C CA . LYS A 1 108 ? -11.952 -10.215 -17.165 1.00 64.56 108 LYS A CA 1
ATOM 811 C C . LYS A 1 108 ? -12.675 -8.875 -17.109 1.00 64.56 108 LYS A C 1
ATOM 813 O O . LYS A 1 108 ? -13.343 -8.594 -16.113 1.00 64.56 108 LYS A O 1
ATOM 818 N N . ALA A 1 109 ? -12.482 -8.040 -18.130 1.00 65.38 109 ALA A N 1
ATOM 819 C CA . ALA A 1 109 ? -13.208 -6.785 -18.226 1.00 65.38 109 ALA A CA 1
ATOM 820 C C . ALA A 1 109 ? -14.711 -7.092 -18.104 1.00 65.38 109 ALA A C 1
ATOM 822 O O . ALA A 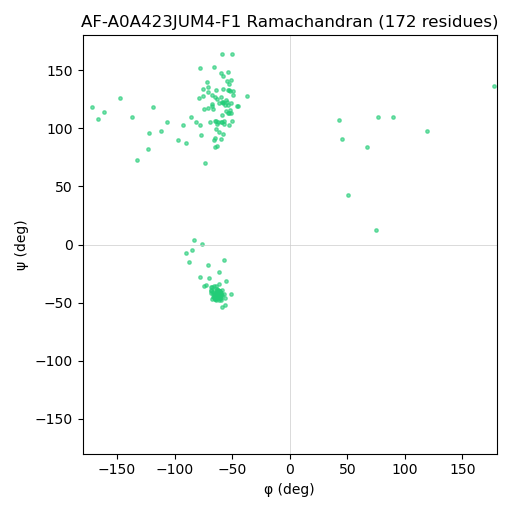1 109 ? -15.156 -8.110 -18.653 1.00 65.38 109 ALA A O 1
ATOM 823 N N . PRO A 1 110 ? -15.481 -6.283 -17.356 1.00 72.88 110 PRO A N 1
ATOM 824 C CA . PRO A 1 110 ? -16.918 -6.479 -17.272 1.00 72.88 110 PRO A CA 1
ATOM 825 C C . PRO A 1 110 ? -17.480 -6.530 -18.692 1.00 72.88 110 PRO A C 1
ATOM 827 O O . PRO A 1 110 ? -17.107 -5.721 -19.542 1.00 72.88 110 PRO A O 1
ATOM 830 N N . PHE A 1 111 ? -18.326 -7.524 -18.954 1.00 77.38 111 PHE A N 1
ATOM 831 C CA . PHE A 1 111 ? -18.996 -7.668 -20.237 1.00 77.38 111 PHE A CA 1
ATOM 832 C C . PHE A 1 111 ? -19.816 -6.401 -20.492 1.00 77.38 111 PHE A C 1
ATOM 834 O O . PHE A 1 111 ? -20.847 -6.183 -19.858 1.00 77.38 111 PHE A O 1
ATOM 841 N N . VAL A 1 112 ? -19.326 -5.546 -21.387 1.00 74.69 112 VAL A N 1
ATOM 842 C CA . VAL A 1 112 ? -20.091 -4.421 -21.915 1.00 74.69 112 VAL A CA 1
ATOM 843 C C . VAL A 1 112 ? -20.892 -4.990 -23.081 1.00 74.69 112 VAL A C 1
ATOM 845 O O . VAL A 1 112 ? -20.275 -5.355 -24.086 1.00 74.69 112 VAL A O 1
ATOM 848 N N . PRO A 1 113 ? -22.230 -5.121 -22.985 1.00 73.12 113 PRO A N 1
ATOM 849 C CA . PRO A 1 113 ? -23.024 -5.476 -24.147 1.00 73.12 113 PRO A CA 1
ATOM 850 C C . PRO A 1 113 ? -22.776 -4.406 -25.210 1.00 73.12 113 PRO A C 1
ATOM 852 O O . PRO A 1 113 ? -23.150 -3.245 -25.033 1.00 73.12 113 PRO A O 1
ATOM 855 N N . GLN A 1 114 ? -22.107 -4.782 -26.301 1.00 64.69 114 GLN A N 1
ATOM 856 C CA . GLN A 1 114 ? -22.065 -3.954 -27.496 1.00 64.69 114 GLN A CA 1
ATOM 857 C C . GLN A 1 114 ? -23.516 -3.783 -27.935 1.00 64.69 114 GLN A C 1
ATOM 859 O O . GLN A 1 114 ? -24.147 -4.726 -28.415 1.00 64.69 114 GLN A O 1
ATOM 864 N N . ARG A 1 115 ? -24.076 -2.590 -27.706 1.00 67.44 115 ARG A N 1
ATOM 865 C CA . ARG A 1 115 ? -25.311 -2.174 -28.363 1.00 67.44 115 ARG A CA 1
ATOM 866 C C . ARG A 1 115 ? -25.060 -2.396 -29.848 1.00 67.44 115 ARG A C 1
ATOM 868 O O . ARG A 1 115 ? -24.136 -1.785 -30.376 1.00 67.44 115 ARG A O 1
ATOM 875 N N . ALA A 1 116 ? -25.817 -3.302 -30.470 1.00 62.62 116 ALA A N 1
ATOM 876 C CA . ALA A 1 116 ? -25.724 -3.554 -31.901 1.00 62.62 116 ALA A CA 1
ATOM 877 C C . ALA A 1 116 ? -25.691 -2.198 -32.611 1.00 62.62 116 ALA A C 1
ATOM 879 O O . ALA A 1 116 ? -26.592 -1.379 -32.401 1.00 62.62 116 ALA A O 1
ATOM 880 N N . GLU A 1 117 ? -24.604 -1.929 -33.334 1.00 56.81 117 GLU A N 1
ATOM 881 C CA . GLU A 1 117 ? -24.411 -0.671 -34.037 1.00 56.81 117 GLU A CA 1
ATOM 882 C C . GLU A 1 117 ? -25.537 -0.541 -35.066 1.00 56.81 117 GLU A C 1
ATOM 884 O O . GLU A 1 117 ? -25.477 -1.084 -36.168 1.00 56.81 117 GLU A O 1
ATOM 889 N N . ALA A 1 118 ? -26.597 0.188 -34.712 1.00 64.25 118 ALA A N 1
ATOM 890 C CA . ALA A 1 118 ? -27.292 0.959 -35.723 1.00 64.25 118 ALA A CA 1
ATOM 891 C C . ALA A 1 118 ? -26.202 1.815 -36.370 1.00 64.25 118 ALA A C 1
ATOM 893 O O . ALA A 1 118 ? -25.476 2.497 -35.639 1.00 64.25 118 ALA A O 1
ATOM 894 N N . ALA A 1 119 ? -26.042 1.687 -37.693 1.00 62.75 119 ALA A N 1
ATOM 895 C CA . ALA A 1 119 ? -25.009 2.370 -38.464 1.00 62.75 119 ALA A CA 1
ATOM 896 C C . ALA A 1 119 ? -24.803 3.786 -37.908 1.00 62.75 119 ALA A C 1
ATOM 898 O O . ALA A 1 119 ? -25.806 4.487 -37.718 1.00 62.75 119 ALA A O 1
ATOM 899 N N . PRO A 1 120 ? -23.561 4.192 -37.584 1.00 56.50 120 PRO A N 1
ATOM 900 C CA . PRO A 1 120 ? -23.329 5.487 -36.974 1.00 56.50 120 PRO A CA 1
ATOM 901 C C . PRO A 1 120 ? -23.941 6.538 -37.891 1.00 56.50 120 PRO A C 1
ATOM 903 O O . PRO A 1 120 ? -23.515 6.702 -39.037 1.00 56.50 120 PRO A O 1
ATOM 906 N N . ALA A 1 121 ? -24.977 7.226 -37.403 1.00 64.06 121 ALA A N 1
ATOM 907 C CA . ALA A 1 121 ? -25.425 8.446 -38.048 1.00 64.06 121 ALA A CA 1
ATOM 908 C C . ALA A 1 121 ? -24.173 9.322 -38.204 1.00 64.06 121 ALA A C 1
ATOM 910 O O . ALA A 1 121 ? -23.398 9.403 -37.242 1.00 64.06 121 ALA A O 1
ATOM 911 N N . PRO A 1 122 ? -23.918 9.909 -39.388 1.00 58.72 122 PRO A N 1
ATOM 912 C CA . PRO A 1 122 ? -22.706 10.677 -39.613 1.00 58.72 122 PRO A CA 1
ATOM 913 C C . PRO A 1 122 ? -22.619 11.733 -38.516 1.00 58.72 122 PRO A C 1
ATOM 915 O O . PRO A 1 122 ? -23.471 12.615 -38.415 1.00 58.72 122 PRO A O 1
ATOM 918 N N . SER A 1 123 ? -21.623 11.605 -37.638 1.00 61.44 123 SER A N 1
ATOM 919 C CA . SER A 1 123 ? -21.344 12.642 -36.660 1.00 61.44 123 SER A CA 1
ATOM 920 C C . SER A 1 123 ? -21.072 13.911 -37.456 1.00 61.44 123 SER A C 1
ATOM 922 O O . SER A 1 123 ? -20.176 13.897 -38.304 1.00 61.44 123 SER A O 1
ATOM 924 N N . ASN A 1 124 ? -21.837 14.981 -37.224 1.00 61.09 124 ASN A N 1
ATOM 925 C CA . ASN A 1 124 ? -21.550 16.272 -37.841 1.00 61.09 124 ASN A CA 1
ATOM 926 C C . ASN A 1 124 ? -20.092 16.615 -37.536 1.00 61.09 124 ASN A C 1
ATOM 928 O O . ASN A 1 124 ? -19.719 16.781 -36.370 1.00 61.09 124 ASN A O 1
ATOM 932 N N . ALA A 1 125 ? -19.261 16.640 -38.579 1.00 60.12 125 ALA A N 1
ATOM 933 C CA . ALA A 1 125 ? -17.861 16.983 -38.440 1.00 60.12 125 ALA A CA 1
ATOM 934 C C . ALA A 1 125 ? -17.765 18.342 -37.741 1.00 60.12 125 ALA A C 1
ATOM 936 O O . ALA A 1 125 ? -18.571 19.245 -37.988 1.00 60.12 125 ALA A O 1
ATOM 937 N N . ALA A 1 126 ? -16.782 18.480 -36.850 1.00 58.53 126 ALA A N 1
ATOM 938 C CA . ALA A 1 126 ? -16.432 19.793 -36.333 1.00 58.53 126 ALA A CA 1
ATOM 939 C C . ALA A 1 126 ? -16.232 20.744 -37.521 1.00 58.53 126 ALA A C 1
ATOM 941 O O . ALA A 1 126 ? -15.636 20.315 -38.515 1.00 58.53 126 ALA A O 1
ATOM 942 N N . PRO A 1 127 ? -16.657 22.015 -37.438 1.00 63.25 127 PRO A N 1
ATOM 943 C CA . PRO A 1 127 ? -16.175 23.014 -38.377 1.00 63.25 127 PRO A CA 1
ATOM 944 C C . PRO A 1 127 ? -14.646 22.919 -38.426 1.00 63.25 127 PRO A C 1
ATOM 946 O O . PRO A 1 127 ? -14.007 22.916 -37.374 1.00 63.25 127 PRO A O 1
ATOM 949 N N . ALA A 1 128 ? -14.072 22.806 -39.627 1.00 65.75 128 ALA A N 1
ATOM 950 C CA . ALA A 1 128 ? -12.634 22.585 -39.829 1.00 65.75 128 ALA A CA 1
ATOM 951 C C . ALA A 1 128 ? -11.743 23.672 -39.188 1.00 65.75 128 ALA A C 1
ATOM 953 O O . ALA A 1 128 ? -10.541 23.483 -39.043 1.00 65.75 128 ALA A O 1
ATOM 954 N N . ASP A 1 129 ? -12.353 24.790 -38.794 1.00 74.00 129 ASP A N 1
ATOM 955 C CA . ASP A 1 129 ? -11.719 25.981 -38.239 1.00 74.00 129 ASP A CA 1
ATOM 956 C C . ASP A 1 129 ? -11.475 25.922 -36.715 1.00 74.00 129 ASP A C 1
ATOM 958 O O . ASP A 1 129 ? -10.872 26.828 -36.147 1.00 74.00 129 ASP A O 1
ATOM 962 N N . VAL A 1 130 ? -11.928 24.869 -36.015 1.00 72.75 130 VAL A N 1
ATOM 963 C CA . VAL A 1 130 ? -11.724 24.740 -34.558 1.00 72.75 130 VAL A CA 1
ATOM 964 C C . VAL A 1 130 ? -10.908 23.485 -34.228 1.00 72.75 130 VAL A C 1
ATOM 966 O O . VAL A 1 130 ? -11.371 22.370 -34.497 1.00 72.75 130 VAL A O 1
ATOM 969 N N . PRO A 1 131 ? -9.714 23.629 -33.613 1.00 81.75 131 PRO A N 1
ATOM 970 C CA . PRO A 1 131 ? -8.903 22.501 -33.167 1.00 81.75 131 PRO A CA 1
ATOM 971 C C . PRO A 1 131 ? -9.678 21.530 -32.272 1.00 81.75 131 PRO A C 1
ATOM 973 O O . PRO A 1 131 ? -10.556 21.920 -31.504 1.00 81.75 131 PRO A O 1
ATOM 976 N N . TYR A 1 132 ? -9.322 20.245 -32.332 1.00 75.31 132 TYR A N 1
ATOM 977 C CA . TYR A 1 132 ? -10.055 19.192 -31.619 1.00 75.31 132 TYR A CA 1
ATOM 978 C C . TYR A 1 132 ? -10.058 19.355 -30.088 1.00 75.31 132 TYR A C 1
ATOM 980 O O . TYR A 1 132 ? -10.963 18.845 -29.433 1.00 75.31 132 TYR A O 1
ATOM 988 N N . TRP A 1 133 ? -9.073 20.067 -29.532 1.00 82.56 133 TRP A N 1
ATOM 989 C CA . TRP A 1 133 ? -8.910 20.284 -28.095 1.00 82.56 133 TRP A CA 1
ATOM 990 C C . TRP A 1 133 ? -9.683 21.503 -27.557 1.00 82.56 133 TRP A C 1
ATOM 992 O O . TRP A 1 133 ? -9.868 21.603 -26.345 1.00 82.56 133 TRP A O 1
ATOM 1002 N N . ASP A 1 134 ? -10.161 22.416 -28.415 1.00 79.56 134 ASP A N 1
ATOM 1003 C CA . ASP A 1 134 ? -10.915 23.604 -27.983 1.00 79.56 134 ASP A CA 1
ATOM 1004 C C . ASP A 1 134 ? -12.420 23.297 -27.927 1.00 79.56 134 ASP A C 1
ATOM 1006 O O . ASP A 1 134 ? -13.182 23.473 -28.883 1.00 79.56 134 ASP A O 1
ATOM 1010 N N . VAL A 1 135 ? -12.842 22.778 -26.773 1.00 77.06 135 VAL A N 1
ATOM 1011 C CA . VAL A 1 135 ? -14.233 22.387 -26.503 1.00 77.06 135 VAL A CA 1
ATOM 1012 C C . VAL A 1 135 ? -15.161 23.604 -26.392 1.00 77.06 135 VAL A C 1
ATOM 1014 O O . VAL A 1 135 ? -16.336 23.496 -26.733 1.00 77.06 135 VAL A O 1
ATOM 1017 N N . TYR A 1 136 ? -14.655 24.766 -25.968 1.00 76.75 136 TYR A N 1
ATOM 1018 C CA . TYR A 1 136 ? -15.474 25.951 -25.677 1.00 76.75 136 TYR A CA 1
ATOM 1019 C C . TYR A 1 136 ? -15.916 26.703 -26.931 1.00 76.75 136 TYR A C 1
ATOM 1021 O O . TYR A 1 136 ? -16.969 27.338 -26.935 1.00 76.75 136 TYR A O 1
ATOM 1029 N N . LYS A 1 137 ? -15.132 26.621 -28.010 1.00 74.94 137 LYS A N 1
ATOM 1030 C CA . LYS A 1 137 ? -15.487 27.225 -29.305 1.00 74.94 137 LYS A CA 1
ATOM 1031 C C . LYS A 1 137 ? -16.273 26.293 -30.219 1.00 74.94 137 LYS A C 1
ATOM 1033 O O . LYS A 1 137 ? -16.763 26.713 -31.269 1.00 74.94 137 LYS A O 1
ATOM 1038 N N . ARG A 1 138 ? -16.422 25.025 -29.836 1.00 74.56 138 ARG A N 1
ATOM 1039 C CA . ARG A 1 138 ? -17.235 24.067 -30.577 1.00 74.56 138 ARG A CA 1
ATOM 1040 C C . ARG A 1 138 ? -18.710 24.299 -30.258 1.00 74.56 138 ARG A C 1
ATOM 1042 O O . ARG A 1 138 ? -19.117 24.255 -29.103 1.00 74.56 138 ARG A O 1
ATOM 1049 N N . LYS A 1 139 ? -19.533 24.477 -31.295 1.00 68.94 139 LYS A N 1
ATOM 1050 C CA . LYS A 1 139 ? -20.995 24.438 -31.154 1.00 68.94 139 LYS A CA 1
ATOM 1051 C C . LYS A 1 139 ? -21.390 23.038 -30.674 1.00 68.94 139 LYS A C 1
ATOM 1053 O O . LYS A 1 139 ? -21.290 22.079 -31.436 1.00 68.94 139 LYS A O 1
ATOM 1058 N N . GLN A 1 140 ? -21.753 22.906 -29.401 1.00 65.94 140 GLN A N 1
ATOM 1059 C CA . GLN A 1 140 ? -22.250 21.650 -28.846 1.00 65.94 140 GLN A CA 1
ATOM 1060 C C . GLN A 1 140 ? -23.648 21.375 -29.413 1.00 65.94 140 GLN A C 1
ATOM 1062 O O . GLN A 1 140 ? -24.476 22.282 -29.484 1.00 65.94 140 GLN A O 1
ATOM 1067 N N . ASN A 1 141 ? -23.917 20.135 -29.828 1.00 64.00 141 ASN A N 1
ATOM 1068 C CA . ASN A 1 141 ? -25.271 19.741 -30.208 1.00 64.00 141 ASN A CA 1
ATOM 1069 C C . ASN A 1 141 ? -26.155 19.769 -28.956 1.00 64.00 141 ASN A C 1
ATOM 1071 O O . ASN A 1 141 ? -25.935 18.993 -28.027 1.00 64.00 141 ASN A O 1
ATOM 1075 N N . THR A 1 142 ? -27.158 20.644 -28.937 1.00 60.91 142 THR A N 1
ATOM 1076 C CA . THR A 1 142 ? -28.232 20.585 -27.945 1.00 60.91 142 THR A CA 1
ATOM 1077 C C . THR A 1 142 ? -29.022 19.291 -28.175 1.00 60.91 142 THR A C 1
ATOM 1079 O O . THR A 1 142 ? -29.430 19.042 -29.314 1.00 60.91 142 THR A O 1
ATOM 1082 N N . PRO A 1 143 ? -29.228 18.441 -27.153 1.00 58.41 143 PRO A N 1
ATOM 1083 C CA . PRO A 1 143 ? -30.078 17.268 -27.304 1.00 58.41 143 PRO A CA 1
ATOM 1084 C C . PRO A 1 143 ? -31.491 17.702 -27.727 1.00 58.41 143 PRO A C 1
ATOM 1086 O O . PRO A 1 143 ? -31.955 18.751 -27.268 1.00 58.41 143 PRO A O 1
ATOM 1089 N N . PRO A 1 144 ? -32.195 16.927 -28.571 1.00 59.19 144 PRO A N 1
ATOM 1090 C CA . PRO A 1 144 ? -33.598 17.197 -28.847 1.00 59.19 144 PRO A CA 1
ATOM 1091 C C . PRO A 1 144 ? -34.374 17.162 -27.527 1.00 59.19 144 PRO A C 1
ATOM 1093 O O . PRO A 1 144 ? -34.324 16.175 -26.791 1.00 59.19 144 PRO A O 1
ATOM 1096 N N . GLN A 1 145 ? -35.049 18.269 -27.218 1.00 59.47 145 GLN A N 1
ATOM 1097 C CA . GLN A 1 145 ? -35.958 18.362 -26.080 1.00 59.47 145 GLN A CA 1
ATOM 1098 C C . GLN A 1 145 ? -37.044 17.286 -26.239 1.00 59.47 145 GLN A C 1
ATOM 1100 O O . GLN A 1 145 ? -37.569 17.131 -27.348 1.00 59.47 145 GLN A O 1
ATOM 1105 N N . PRO A 1 146 ? -37.376 16.523 -25.184 1.00 53.84 146 PRO A N 1
ATOM 1106 C CA . PRO A 1 146 ? -38.478 15.578 -25.249 1.00 53.84 146 PRO A CA 1
ATOM 1107 C C . PRO A 1 146 ? -39.755 16.350 -25.593 1.00 53.84 146 PRO A C 1
ATOM 1109 O O . PRO A 1 146 ? -40.115 17.307 -24.910 1.00 53.84 146 PRO A O 1
ATOM 1112 N N . GLN A 1 147 ? -40.413 15.959 -26.685 1.00 49.72 147 GLN A N 1
ATOM 1113 C CA . GLN A 1 147 ? -41.726 16.489 -27.024 1.00 49.72 147 GLN A CA 1
ATOM 1114 C C . GLN A 1 147 ? -42.700 16.038 -25.937 1.00 49.72 147 GLN A C 1
ATOM 1116 O O . GLN A 1 147 ? -43.045 14.858 -25.857 1.00 49.72 147 GLN A O 1
ATOM 1121 N N . VAL A 1 148 ? -43.102 16.977 -25.081 1.00 48.25 148 VAL A N 1
ATOM 1122 C CA . VAL A 1 148 ? -44.259 16.808 -24.206 1.00 48.25 148 VAL A CA 1
ATOM 1123 C C . VAL A 1 148 ? -45.450 16.692 -25.146 1.00 48.25 148 VAL A C 1
ATOM 1125 O O . VAL A 1 148 ? -45.802 17.632 -25.853 1.00 48.25 148 VAL A O 1
ATOM 1128 N N . THR A 1 149 ? -45.968 15.478 -25.274 1.00 44.59 149 THR A N 1
ATOM 1129 C CA . THR A 1 149 ? -47.226 15.232 -25.963 1.00 44.59 149 THR A CA 1
ATOM 1130 C C . THR A 1 149 ? -48.311 15.553 -24.954 1.00 44.59 149 THR A C 1
ATOM 1132 O O . THR A 1 149 ? -48.514 14.801 -24.005 1.00 44.59 149 THR A O 1
ATOM 1135 N N . ASP A 1 150 ? -48.970 16.695 -25.139 1.00 42.81 150 ASP A N 1
ATOM 1136 C CA . ASP A 1 150 ? -50.200 17.025 -24.430 1.00 42.81 150 ASP A CA 1
ATOM 1137 C C . ASP A 1 150 ? -51.284 16.039 -24.892 1.00 42.81 150 ASP A C 1
ATOM 1139 O O . ASP A 1 150 ? -51.961 16.243 -25.900 1.00 42.81 150 ASP A O 1
ATOM 1143 N N . GLN A 1 151 ? -51.399 14.907 -24.197 1.00 43.19 151 GLN A N 1
ATOM 1144 C CA . GLN A 1 151 ? -52.628 14.127 -24.185 1.00 43.19 151 GLN A CA 1
ATOM 1145 C C . GLN A 1 151 ? -53.443 14.585 -22.983 1.00 43.19 151 GLN A C 1
ATOM 1147 O O . GLN A 1 151 ? -53.152 14.235 -21.842 1.00 43.19 151 GLN A O 1
ATOM 1152 N N . GLU A 1 152 ? -54.460 15.394 -23.277 1.00 43.47 152 GLU A N 1
ATOM 1153 C CA . GLU A 1 152 ? -55.611 15.605 -22.410 1.00 43.47 152 GLU A CA 1
ATOM 1154 C C . GLU A 1 152 ? -56.179 14.237 -22.006 1.00 43.47 152 GLU A C 1
ATOM 1156 O O . GLU A 1 152 ? -56.670 13.467 -22.834 1.00 43.47 152 GLU A O 1
ATOM 1161 N N . GLY A 1 153 ? -56.060 13.926 -20.721 1.00 36.12 153 GLY A N 1
ATOM 1162 C CA . GLY A 1 153 ? -56.572 12.720 -20.097 1.00 36.12 153 GLY A CA 1
ATOM 1163 C C . GLY A 1 153 ? -56.512 12.911 -18.590 1.00 36.12 153 GLY A C 1
ATOM 1164 O O . GLY A 1 153 ? -55.432 12.991 -18.017 1.00 36.12 153 GLY A O 1
ATOM 1165 N N . GLU A 1 154 ? -57.689 13.083 -18.002 1.00 42.75 154 GLU A N 1
ATOM 1166 C CA . GLU A 1 154 ? -57.956 13.284 -16.582 1.00 42.75 154 GLU A CA 1
ATOM 1167 C C . GLU A 1 154 ? -57.286 12.254 -15.652 1.00 42.75 154 GLU A C 1
ATOM 1169 O O . GLU A 1 154 ? -56.926 11.149 -16.050 1.00 42.75 154 GLU A O 1
ATOM 1174 N N . ASP A 1 155 ? -57.252 12.650 -14.378 1.00 41.44 155 ASP A N 1
ATOM 1175 C CA . ASP A 1 155 ? -57.039 11.858 -13.165 1.00 41.44 155 ASP A CA 1
ATOM 1176 C C . ASP A 1 155 ? -55.609 11.649 -12.643 1.00 41.44 155 ASP A C 1
ATOM 1178 O O . ASP A 1 155 ? -54.838 10.802 -13.085 1.00 41.44 155 ASP A O 1
ATOM 1182 N N . GLY A 1 156 ? -55.354 12.314 -11.508 1.00 37.12 156 GLY A N 1
ATOM 1183 C CA . GLY A 1 156 ? -54.763 11.624 -10.362 1.00 37.12 156 GLY A CA 1
ATOM 1184 C C . GLY A 1 156 ? -53.407 12.130 -9.882 1.00 37.12 156 GLY A C 1
ATOM 1185 O O . GLY A 1 156 ? -52.371 11.675 -10.343 1.00 37.12 156 GLY A O 1
ATOM 1186 N N . LEU A 1 157 ? -53.457 12.978 -8.848 1.00 47.00 157 LEU A N 1
ATOM 1187 C CA . LEU A 1 157 ? -52.527 13.037 -7.711 1.00 47.00 157 LEU A CA 1
ATOM 1188 C C . LEU A 1 157 ? -51.018 12.892 -8.009 1.00 47.00 157 LEU A C 1
ATOM 1190 O O . LEU A 1 157 ? -50.490 11.785 -8.089 1.00 47.00 157 LEU A O 1
ATOM 1194 N N . ASN A 1 158 ? -50.279 13.997 -7.905 1.00 45.41 158 ASN A N 1
ATOM 1195 C CA . ASN A 1 158 ? -49.368 14.160 -6.766 1.00 45.41 158 ASN A CA 1
ATOM 1196 C C . ASN A 1 158 ? -48.760 15.564 -6.721 1.00 45.41 158 ASN A C 1
ATOM 1198 O O . ASN A 1 158 ? -48.003 15.973 -7.599 1.00 45.41 158 ASN A O 1
ATOM 1202 N N . ASP A 1 159 ? -49.067 16.251 -5.624 1.00 49.44 159 ASP A N 1
ATOM 1203 C CA . ASP A 1 159 ? -48.272 17.330 -5.058 1.00 49.44 159 ASP A CA 1
ATOM 1204 C C . ASP A 1 159 ? -46.796 16.919 -4.936 1.00 49.44 159 ASP A C 1
ATOM 1206 O O . ASP A 1 159 ? -46.460 15.890 -4.341 1.00 49.44 159 ASP A O 1
ATOM 1210 N N . SER A 1 160 ? -45.888 17.776 -5.397 1.00 46.75 160 SER A N 1
ATOM 1211 C CA . SER A 1 160 ? -44.579 17.914 -4.758 1.00 46.75 160 SER A CA 1
ATOM 1212 C C . SER A 1 160 ? -44.081 19.357 -4.872 1.00 46.75 160 SER A C 1
ATOM 1214 O O . SER A 1 160 ? -44.066 19.918 -5.968 1.00 46.75 160 SER A O 1
ATOM 1216 N N . PRO A 1 161 ? -43.725 19.986 -3.737 1.00 50.47 161 PRO A N 1
ATOM 1217 C CA . PRO A 1 161 ? -43.549 21.427 -3.634 1.00 50.47 161 PRO A CA 1
ATOM 1218 C C . PRO A 1 161 ? -42.224 21.925 -4.216 1.00 50.47 161 PRO A C 1
ATOM 1220 O O . PRO A 1 161 ? -41.199 21.244 -4.206 1.00 50.47 161 PRO A O 1
ATOM 1223 N N . ALA A 1 162 ? -42.283 23.179 -4.661 1.00 45.56 162 ALA A N 1
ATOM 1224 C CA . ALA A 1 162 ? -41.189 24.007 -5.138 1.00 45.56 162 ALA A CA 1
ATOM 1225 C C . ALA A 1 162 ? -39.941 23.940 -4.238 1.00 45.56 162 ALA A C 1
ATOM 1227 O O . ALA A 1 162 ? -39.963 24.355 -3.076 1.00 45.56 162 ALA A O 1
ATOM 1228 N N . ALA A 1 163 ? -38.823 23.485 -4.805 1.00 45.44 163 ALA A N 1
ATOM 1229 C CA . ALA A 1 163 ? -37.501 23.719 -4.243 1.00 45.44 163 ALA A CA 1
ATOM 1230 C C . ALA A 1 163 ? -37.101 25.164 -4.570 1.00 45.44 163 ALA A C 1
ATOM 1232 O O . ALA A 1 163 ? -36.639 25.462 -5.667 1.00 45.44 163 A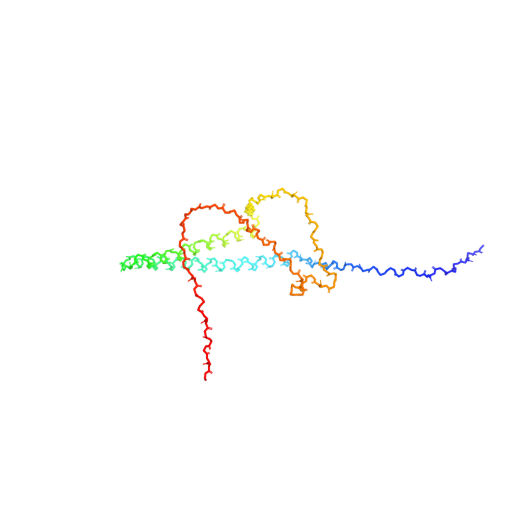LA A O 1
ATOM 1233 N N . GLY A 1 164 ? -37.371 26.064 -3.625 1.00 43.84 164 GLY A N 1
ATOM 1234 C CA . GLY A 1 164 ? -36.964 27.460 -3.694 1.00 43.84 164 GLY A CA 1
ATOM 1235 C C . GLY A 1 164 ? -35.445 27.614 -3.676 1.00 43.84 164 GLY A C 1
ATOM 1236 O O . GLY A 1 164 ? -34.755 27.035 -2.831 1.00 43.84 164 GLY A O 1
ATOM 1237 N N . ASP A 1 165 ? -34.969 28.440 -4.601 1.00 47.91 165 ASP A N 1
ATOM 1238 C CA . ASP A 1 165 ? -33.620 28.978 -4.672 1.00 47.91 165 ASP A CA 1
ATOM 1239 C C . ASP A 1 165 ? -33.207 29.600 -3.334 1.00 47.91 165 ASP A C 1
ATOM 1241 O O . ASP A 1 165 ? -33.838 30.526 -2.819 1.00 47.91 165 ASP A O 1
ATOM 1245 N N . LYS A 1 166 ? -32.110 29.099 -2.763 1.00 55.09 166 LYS A N 1
ATOM 1246 C CA . LYS A 1 166 ? -31.358 29.814 -1.733 1.00 55.09 166 LYS A CA 1
ATOM 1247 C C . LYS A 1 166 ? -30.014 30.194 -2.322 1.00 55.09 166 LYS A C 1
ATOM 1249 O O . LYS A 1 166 ? -29.090 29.386 -2.373 1.00 55.09 166 LYS A O 1
ATOM 1254 N N . GLU A 1 167 ? -29.949 31.437 -2.779 1.00 49.47 167 GLU A N 1
ATOM 1255 C CA . GLU A 1 167 ? -28.726 32.116 -3.175 1.00 49.47 167 GLU A CA 1
ATOM 1256 C C . GLU A 1 167 ? -27.717 32.102 -2.017 1.00 49.47 167 GLU A C 1
ATOM 1258 O O . GLU A 1 167 ? -28.002 32.540 -0.898 1.00 49.47 167 GLU A O 1
ATOM 1263 N N . ALA A 1 168 ? -26.518 31.586 -2.285 1.00 51.25 168 ALA A N 1
ATOM 1264 C CA . ALA A 1 168 ? -25.379 31.729 -1.396 1.00 51.25 168 ALA A CA 1
ATOM 1265 C C . ALA A 1 168 ? -24.801 33.140 -1.573 1.00 51.25 168 ALA A C 1
ATOM 1267 O O . ALA A 1 168 ? -24.120 33.438 -2.552 1.00 51.25 168 ALA A O 1
ATOM 1268 N N . THR A 1 169 ? -25.099 34.012 -0.614 1.00 47.22 169 THR A N 1
ATOM 1269 C CA . THR A 1 169 ? -24.452 35.316 -0.460 1.00 47.22 169 THR A CA 1
ATOM 1270 C C . THR A 1 169 ? -22.983 35.127 -0.063 1.00 47.22 169 THR A C 1
ATOM 1272 O O . THR A 1 169 ? -22.665 34.509 0.956 1.00 47.22 169 THR A O 1
ATOM 1275 N N . SER A 1 170 ? -22.072 35.622 -0.900 1.00 51.16 170 SER A N 1
ATOM 1276 C CA . SER A 1 170 ? -20.633 35.652 -0.632 1.00 51.16 170 SER A CA 1
ATOM 1277 C C . SER A 1 170 ? -20.321 36.741 0.394 1.00 51.16 170 SER A C 1
ATOM 1279 O O . SER A 1 170 ? -20.520 37.928 0.141 1.00 51.16 170 SER A O 1
ATOM 1281 N N . GLY A 1 171 ? -19.818 36.329 1.558 1.00 44.75 171 GLY A N 1
ATOM 1282 C CA . GLY A 1 171 ? -19.357 37.222 2.616 1.00 44.75 171 GLY A CA 1
ATOM 1283 C C . GLY A 1 171 ? -18.099 37.997 2.218 1.00 44.75 171 GLY A C 1
ATOM 1284 O O . GLY A 1 171 ? -17.102 37.419 1.791 1.00 44.75 171 GLY A O 1
ATOM 1285 N N . SER A 1 172 ? -18.172 39.314 2.393 1.00 44.09 172 SER A N 1
ATOM 1286 C CA . SER A 1 172 ? -17.081 40.279 2.262 1.00 44.09 172 SER A CA 1
ATOM 1287 C C . SER A 1 172 ? -15.993 40.014 3.306 1.00 44.09 172 SER A C 1
ATOM 1289 O O . SER A 1 172 ? -16.272 39.999 4.503 1.00 44.09 172 SER A O 1
ATOM 1291 N N . THR A 1 173 ? -14.748 39.838 2.864 1.00 51.06 173 THR A N 1
ATOM 1292 C CA . THR A 1 173 ? -13.567 39.899 3.737 1.00 51.06 173 THR A CA 1
ATOM 1293 C C . THR A 1 173 ? -13.283 41.360 4.076 1.00 51.06 173 THR A C 1
ATOM 1295 O O . THR A 1 173 ? -13.343 42.220 3.195 1.00 51.06 173 THR A O 1
ATOM 1298 N N . GLN A 1 174 ? -13.036 41.624 5.356 1.00 50.03 174 GLN A N 1
ATOM 1299 C CA . GLN A 1 174 ? -12.648 42.918 5.910 1.00 50.03 174 GLN A CA 1
ATOM 1300 C C . GLN A 1 174 ? -11.165 42.886 6.281 1.00 50.03 174 GLN A C 1
ATOM 1302 O O . GLN A 1 174 ? -10.697 41.788 6.664 1.00 50.03 174 GLN A O 1
#

Solvent-accessible surface area (backbone atoms only — not comparable to full-atom values): 11780 Å² total; per-residue (Å²): 137,86,90,82,88,89,76,86,90,82,81,85,81,84,70,81,74,77,68,75,76,72,74,76,72,82,81,78,50,68,70,60,52,49,53,49,50,54,50,50,49,52,52,47,52,53,51,42,55,50,37,50,51,51,32,53,52,38,52,51,52,41,54,50,35,60,73,68,65,52,57,72,67,60,50,49,53,42,50,52,51,33,51,50,32,52,55,48,44,55,50,44,50,52,53,51,42,41,77,69,70,45,87,66,81,71,77,76,72,78,86,69,80,75,71,77,76,69,75,79,72,80,72,80,71,72,64,91,88,55,62,92,84,50,66,85,82,48,88,73,83,76,75,84,75,80,78,81,74,88,68,92,72,86,87,81,87,78,92,78,82,84,85,74,87,76,82,83,80,82,80,81,87,130

Nearest PDB structures (foldseek):
  8cwy-assembly1_B  TM=9.637E-01  e=1.026E-01  synthetic construct
  8cwy-assembly1_F  TM=9.639E-01  e=1.026E-01  synthetic construct
  5j0k-assembly1_B  TM=9.623E-01  e=1.317E-01  synthetic construct
  8cwy-assembly1_H  TM=9.654E-01  e=1.588E-01  synthetic construct
  6b87-assembly1_A-2  TM=7.301E-01  e=3.804E-01  synthetic construct

pLDDT: mean 74.09, std 21.52, range [36.12, 98.56]

Organism: NCBI:txid104087